Protein AF-A0A7S1KH31-F1 (afdb_monomer)

Nearest PDB structures (foldseek):
  9fcg-assembly1_A  TM=9.411E-01  e=4.024E-18  Medicago truncatula
  9fcf-assembly1_A  TM=9.403E-01  e=9.985E-18  Medicago truncatula
  1thf-assembly1_D-2  TM=8.383E-01  e=6.673E-09  Thermotoga maritima
  5d2w-assembly1_A  TM=8.347E-01  e=8.108E-09  synthetic construct
  3zr4-assembly3_E  TM=8.394E-01  e=1.506E-07  Thermotoga maritima

Mean predicted aligned error: 4.42 Å

Structure (mmCIF, N/CA/C/O backbone):
data_AF-A0A7S1KH31-F1
#
_entry.id   AF-A0A7S1KH31-F1
#
loop_
_atom_site.group_PDB
_atom_site.id
_atom_site.type_symbol
_atom_site.label_atom_id
_atom_site.label_alt_id
_atom_site.label_comp_id
_atom_site.label_asym_id
_atom_site.label_entity_id
_atom_site.label_seq_id
_atom_site.pdbx_PDB_ins_code
_atom_site.Cartn_x
_atom_site.Cartn_y
_atom_site.Cartn_z
_atom_site.occupancy
_atom_site.B_iso_or_equiv
_atom_site.auth_seq_id
_atom_site.auth_comp_id
_atom_site.auth_asym_id
_atom_site.auth_atom_id
_atom_site.pdbx_PDB_model_num
ATOM 1 N N . LYS A 1 1 ? -11.860 -8.722 -5.443 1.00 93.69 1 LYS A N 1
ATOM 2 C CA . LYS A 1 1 ? -12.107 -7.920 -4.221 1.00 93.69 1 LYS A CA 1
ATOM 3 C C . LYS A 1 1 ? -12.654 -6.551 -4.634 1.00 93.69 1 LYS A C 1
ATOM 5 O O . LYS A 1 1 ? -12.539 -6.217 -5.808 1.00 93.69 1 LYS A O 1
ATOM 10 N N . VAL A 1 2 ? -13.274 -5.799 -3.728 1.00 97.44 2 VAL A N 1
ATOM 11 C CA . VAL A 1 2 ? -13.620 -4.381 -3.903 1.00 97.44 2 VAL A CA 1
ATOM 12 C C . VAL A 1 2 ? -12.501 -3.559 -3.279 1.00 97.44 2 VAL A C 1
ATOM 14 O O . VAL A 1 2 ? -12.121 -3.838 -2.145 1.00 97.44 2 VAL A O 1
ATOM 17 N N . ILE A 1 3 ? -11.988 -2.573 -4.011 1.00 98.19 3 ILE A N 1
ATOM 18 C CA . ILE A 1 3 ? -10.985 -1.628 -3.515 1.00 98.19 3 ILE A CA 1
ATOM 19 C C . ILE A 1 3 ? -11.709 -0.329 -3.171 1.00 98.19 3 ILE A C 1
ATOM 21 O O . ILE A 1 3 ? -12.343 0.271 -4.042 1.00 98.19 3 ILE A O 1
ATOM 25 N N . VAL A 1 4 ? -11.671 0.075 -1.902 1.00 97.38 4 VAL A N 1
ATOM 26 C CA . VAL A 1 4 ? -12.309 1.310 -1.431 1.00 97.38 4 VAL A CA 1
ATOM 27 C C . VAL A 1 4 ? -11.260 2.385 -1.166 1.00 97.38 4 VAL A C 1
ATOM 29 O O . VAL A 1 4 ? -10.237 2.114 -0.549 1.00 97.38 4 VAL A O 1
ATOM 32 N N . THR A 1 5 ? -11.537 3.604 -1.629 1.00 94.69 5 THR A N 1
ATOM 33 C CA . THR A 1 5 ? -10.621 4.754 -1.583 1.00 94.69 5 THR A CA 1
ATOM 34 C C . THR A 1 5 ? -11.250 5.914 -0.788 1.00 94.69 5 THR A C 1
ATOM 36 O O . THR A 1 5 ? -11.635 5.761 0.373 1.00 94.69 5 THR A O 1
ATOM 39 N N . SER A 1 6 ? -11.447 7.078 -1.418 1.00 91.19 6 SER A N 1
ATOM 40 C CA . SER A 1 6 ? -11.895 8.336 -0.806 1.00 91.19 6 SER A CA 1
ATOM 41 C C . SER A 1 6 ? -13.283 8.280 -0.167 1.00 91.19 6 SER A C 1
ATOM 43 O O . SER A 1 6 ? -13.601 9.117 0.674 1.00 91.19 6 SER A O 1
ATOM 45 N N . TRP A 1 7 ? -14.112 7.283 -0.498 1.00 95.25 7 TRP A N 1
ATOM 46 C CA . TRP A 1 7 ? -15.404 7.095 0.164 1.00 95.25 7 TRP A CA 1
ATOM 47 C C . TRP A 1 7 ? -15.257 6.856 1.675 1.00 95.25 7 TRP A C 1
ATOM 49 O O . TRP A 1 7 ? -16.163 7.211 2.427 1.00 95.25 7 TRP A O 1
ATOM 59 N N . LEU A 1 8 ? -14.121 6.331 2.145 1.00 95.81 8 LEU A N 1
ATOM 60 C CA . LEU A 1 8 ? -13.847 6.186 3.577 1.00 95.81 8 LEU A CA 1
ATOM 61 C C . LEU A 1 8 ? -13.507 7.502 4.288 1.00 95.81 8 LEU A C 1
ATOM 63 O O . LEU A 1 8 ? -13.518 7.513 5.514 1.00 95.81 8 LEU A O 1
ATOM 67 N N . PHE A 1 9 ? -13.258 8.592 3.558 1.00 94.56 9 PHE A N 1
ATOM 68 C CA . PHE A 1 9 ? -12.749 9.850 4.108 1.00 94.56 9 PHE A CA 1
ATOM 69 C C . PHE A 1 9 ? -13.707 11.035 3.881 1.00 94.56 9 PHE A C 1
ATOM 71 O O . PHE A 1 9 ? -13.345 11.988 3.185 1.00 94.56 9 PHE A O 1
ATOM 78 N N . PRO A 1 10 ? -14.953 11.011 4.405 1.00 93.88 10 PRO A N 1
ATOM 79 C CA . PRO A 1 10 ? -15.792 12.207 4.383 1.00 93.88 10 PRO A CA 1
ATOM 80 C C . PRO A 1 10 ? -15.081 13.357 5.104 1.00 93.88 10 PRO A C 1
ATOM 82 O O . PRO A 1 10 ? -14.539 13.170 6.191 1.00 93.88 10 PRO A O 1
ATOM 85 N N . ASP A 1 11 ? -15.057 14.530 4.472 1.00 90.44 11 ASP A N 1
ATOM 86 C CA . ASP A 1 11 ? -14.440 15.748 5.013 1.00 90.44 11 ASP A CA 1
ATOM 87 C C . ASP A 1 11 ? -12.971 15.575 5.449 1.00 90.44 11 ASP A C 1
ATOM 89 O O . ASP A 1 11 ? -12.489 16.268 6.343 1.00 90.44 11 ASP A O 1
ATOM 93 N N . GLY A 1 12 ? -12.248 14.638 4.821 1.00 89.31 12 GLY A N 1
ATOM 94 C CA . GLY A 1 12 ? -10.842 14.374 5.129 1.00 89.31 12 GLY A CA 1
ATOM 95 C C . GLY A 1 12 ? -10.605 13.600 6.422 1.00 89.31 12 GLY A C 1
ATOM 96 O O . GLY A 1 12 ? -9.490 13.646 6.932 1.00 89.31 12 GLY A O 1
ATOM 97 N N . LYS A 1 13 ? -11.617 12.893 6.940 1.00 92.31 13 LYS A N 1
ATOM 98 C CA . LYS A 1 13 ? -11.509 12.085 8.162 1.00 92.31 13 LYS A CA 1
ATOM 99 C C . LYS A 1 13 ? -11.919 10.649 7.928 1.00 92.31 13 LYS A C 1
ATOM 101 O O . LYS A 1 13 ? -12.958 10.407 7.317 1.00 92.31 13 LYS A O 1
ATOM 106 N N . LEU A 1 14 ? -11.158 9.692 8.457 1.00 94.19 14 LEU A N 1
ATOM 107 C CA . LEU A 1 14 ? -11.535 8.284 8.342 1.00 94.19 14 LEU A CA 1
ATOM 108 C C . LEU A 1 14 ? -12.878 8.020 9.047 1.00 94.19 14 LEU A C 1
ATOM 110 O O . LEU A 1 14 ? -13.028 8.214 10.252 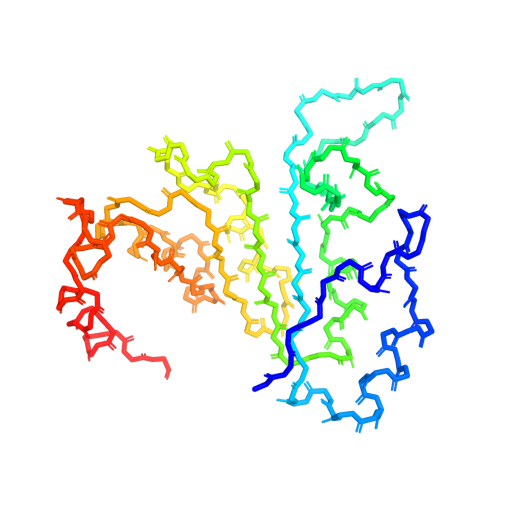1.00 94.19 14 LEU A O 1
ATOM 114 N N . SER A 1 15 ? -13.849 7.498 8.301 1.00 97.19 15 SER A N 1
ATOM 115 C CA . SER A 1 15 ? -15.137 7.057 8.828 1.00 97.19 15 SER A CA 1
ATOM 116 C C . SER A 1 15 ? -15.127 5.552 9.092 1.00 97.19 15 SER A C 1
ATOM 118 O O . SER A 1 15 ? -15.379 4.739 8.197 1.00 97.19 15 SER A O 1
ATOM 120 N N . PHE A 1 16 ? -14.903 5.174 10.353 1.00 96.44 16 PHE A N 1
ATOM 121 C CA . PHE A 1 16 ? -15.034 3.780 10.793 1.00 96.44 16 PHE A CA 1
ATOM 122 C C . PHE A 1 16 ? -16.436 3.221 10.550 1.00 96.44 16 PHE A C 1
ATOM 124 O O . PHE A 1 16 ? -16.573 2.062 10.177 1.00 96.44 16 PHE A O 1
ATOM 131 N N . GLU A 1 17 ? -17.479 4.042 10.679 1.00 98.00 17 GLU A N 1
ATOM 132 C CA . GLU A 1 17 ? -18.849 3.629 10.366 1.00 98.00 17 GLU A CA 1
ATOM 133 C C . GLU A 1 17 ? -18.973 3.149 8.910 1.00 98.00 17 GLU A C 1
ATOM 135 O O . GLU A 1 17 ? -19.511 2.069 8.651 1.00 98.00 17 GLU A O 1
ATOM 140 N N . ARG A 1 18 ? -18.426 3.915 7.953 1.00 98.12 18 ARG A N 1
ATOM 141 C CA . ARG A 1 18 ? -18.404 3.537 6.533 1.00 98.12 18 ARG A CA 1
ATOM 142 C C . ARG A 1 18 ? -17.599 2.263 6.304 1.00 98.12 18 ARG A C 1
ATOM 144 O O . ARG A 1 18 ? -18.087 1.372 5.606 1.00 98.12 18 ARG A O 1
ATOM 151 N N . LEU A 1 19 ? -16.420 2.152 6.918 1.00 98.06 19 LEU A N 1
ATOM 152 C CA . LEU A 1 19 ? -15.567 0.965 6.829 1.00 98.06 19 LEU A CA 1
ATOM 153 C C . LEU A 1 19 ? -16.288 -0.288 7.345 1.00 98.06 19 LEU A C 1
ATOM 155 O O . LEU A 1 19 ? -16.401 -1.273 6.619 1.00 98.06 19 LEU A O 1
ATOM 159 N N . MET A 1 20 ? -16.842 -0.232 8.557 1.00 98.19 20 MET A N 1
ATOM 160 C CA . MET A 1 20 ? -17.575 -1.336 9.181 1.00 98.19 20 MET A CA 1
ATOM 161 C C . MET A 1 20 ? -18.803 -1.733 8.365 1.00 98.19 20 MET A C 1
ATOM 163 O O . MET A 1 20 ? -19.058 -2.918 8.151 1.00 98.19 20 MET A O 1
ATOM 167 N N . ARG A 1 21 ? -19.567 -0.746 7.880 1.00 98.25 21 ARG A N 1
ATOM 168 C CA . ARG A 1 21 ? -20.747 -0.986 7.046 1.00 98.25 21 ARG A CA 1
ATOM 169 C C . ARG A 1 21 ? -20.375 -1.689 5.746 1.00 98.25 21 ARG A C 1
ATOM 171 O O . ARG A 1 21 ? -21.045 -2.651 5.374 1.00 98.25 21 ARG A O 1
ATOM 178 N N . LEU A 1 22 ? -19.336 -1.215 5.059 1.00 98.25 22 LEU A N 1
ATOM 179 C CA . LEU A 1 22 ? -18.885 -1.809 3.804 1.00 98.25 22 LEU A CA 1
ATOM 180 C C . LEU A 1 22 ? -18.322 -3.210 4.034 1.00 98.25 22 LEU A C 1
ATOM 182 O O . LEU A 1 22 ? -18.737 -4.141 3.352 1.00 98.25 22 LEU A O 1
ATOM 186 N N . SER A 1 23 ? -17.461 -3.369 5.038 1.00 98.25 23 SER A N 1
ATOM 187 C CA . SER A 1 23 ? -16.894 -4.654 5.449 1.00 98.25 23 SER A CA 1
ATOM 188 C C . SER A 1 23 ? -17.983 -5.685 5.753 1.00 98.25 23 SER A C 1
ATOM 190 O O . SER A 1 23 ? -17.959 -6.788 5.213 1.00 98.25 23 SER A O 1
ATOM 192 N N . LYS A 1 24 ? -19.025 -5.306 6.506 1.00 98.19 24 LYS A N 1
ATOM 193 C CA . LYS A 1 24 ? -20.184 -6.171 6.773 1.00 98.19 24 LYS A CA 1
ATOM 194 C C . LYS A 1 24 ? -20.970 -6.524 5.506 1.00 98.19 24 LYS A C 1
ATOM 196 O O . LYS A 1 24 ? -21.495 -7.628 5.408 1.00 98.19 24 LYS A O 1
ATOM 201 N N . LEU A 1 25 ? -21.085 -5.590 4.562 1.00 98.06 25 LEU A N 1
ATOM 202 C CA . LEU A 1 25 ? -21.840 -5.791 3.326 1.00 98.06 25 LEU A CA 1
ATOM 203 C C . LEU A 1 25 ? -21.127 -6.738 2.351 1.00 98.06 25 LEU A C 1
ATOM 205 O O . LEU A 1 25 ? -21.792 -7.549 1.711 1.00 98.06 25 LEU A O 1
ATOM 209 N N . VAL A 1 26 ? -19.800 -6.626 2.216 1.00 97.38 26 VAL A N 1
ATOM 210 C CA . VAL A 1 26 ? -19.030 -7.373 1.201 1.00 97.38 26 VAL A CA 1
ATOM 211 C C . VAL A 1 26 ? -18.185 -8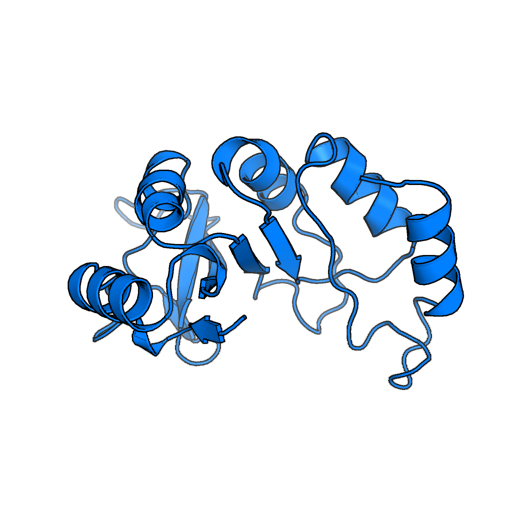.518 1.764 1.00 97.38 26 VAL A C 1
ATOM 213 O O . VAL A 1 26 ? -17.705 -9.329 0.976 1.00 97.38 26 VAL A O 1
ATOM 216 N N . SER A 1 27 ? -18.072 -8.631 3.091 1.00 97.12 27 SER A N 1
ATOM 217 C CA . SER A 1 27 ? -17.086 -9.424 3.845 1.00 97.12 27 SER A CA 1
ATOM 218 C C . SER A 1 27 ? -15.665 -8.821 3.836 1.00 97.12 27 SER A C 1
ATOM 220 O O . SER A 1 27 ? -15.192 -8.419 2.766 1.00 97.12 27 SER A O 1
ATOM 222 N N . PRO A 1 28 ? -14.937 -8.817 4.978 1.00 95.94 28 PRO A N 1
ATOM 223 C CA . PRO A 1 28 ? -13.524 -8.422 5.044 1.00 95.94 28 PRO A CA 1
ATOM 224 C C . PRO A 1 28 ? -12.637 -9.114 3.994 1.00 95.94 28 PRO A C 1
ATOM 226 O O . PRO A 1 28 ? -11.812 -8.462 3.354 1.00 95.94 28 PRO A O 1
ATOM 229 N N . ASP A 1 29 ? -12.873 -10.404 3.726 1.00 97.38 29 ASP A N 1
ATOM 230 C CA . ASP A 1 29 ? -12.116 -11.221 2.754 1.00 97.38 29 ASP A CA 1
ATOM 231 C C . ASP A 1 29 ? -12.195 -10.699 1.315 1.00 97.38 29 ASP A C 1
ATOM 233 O O . ASP A 1 29 ? -11.379 -11.031 0.450 1.00 97.38 29 ASP A O 1
ATOM 237 N N . ARG A 1 30 ? -13.210 -9.880 1.032 1.00 97.88 30 ARG A N 1
ATOM 238 C CA . ARG A 1 30 ? -13.427 -9.276 -0.280 1.00 97.88 30 ARG A CA 1
ATOM 239 C C . ARG A 1 30 ? -13.148 -7.783 -0.296 1.00 97.88 30 ARG A C 1
ATOM 241 O O . ARG A 1 30 ? -13.319 -7.197 -1.364 1.00 97.88 30 ARG A O 1
ATOM 248 N N . LEU A 1 31 ? -12.720 -7.185 0.813 1.00 98.56 31 LEU A N 1
ATOM 249 C CA . LEU A 1 31 ? -12.428 -5.760 0.916 1.00 98.56 31 LEU A CA 1
ATOM 250 C C . LEU A 1 31 ? -10.9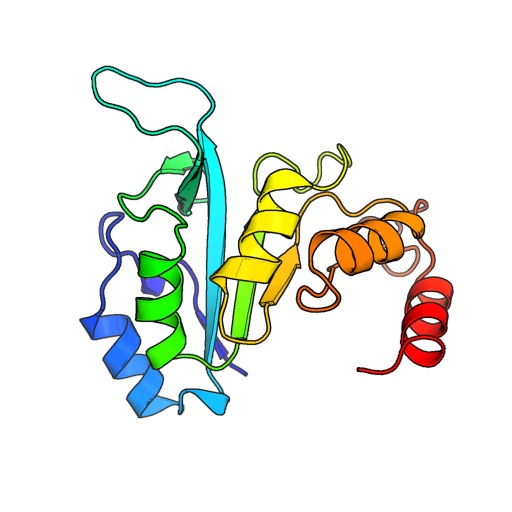16 -5.506 0.932 1.00 98.56 31 LEU A C 1
ATOM 252 O O . LEU A 1 31 ? -10.196 -6.093 1.740 1.00 98.56 31 LEU A O 1
ATOM 256 N N . VAL A 1 32 ? -10.475 -4.604 0.055 1.00 98.69 32 VAL A N 1
ATOM 257 C CA . VAL A 1 32 ? -9.153 -3.966 0.071 1.00 98.69 32 VAL A CA 1
ATOM 258 C C . VAL A 1 32 ? -9.354 -2.500 0.425 1.00 98.69 32 VAL A C 1
ATOM 260 O O . VAL A 1 32 ? -10.224 -1.846 -0.159 1.00 98.69 32 VAL A O 1
ATOM 263 N N . VAL A 1 33 ? -8.562 -1.984 1.358 1.00 98.44 33 VAL A N 1
ATOM 264 C CA . VAL A 1 33 ? -8.543 -0.549 1.661 1.00 98.44 33 VAL A CA 1
ATOM 265 C C . VAL A 1 33 ? -7.339 0.081 0.976 1.00 98.44 33 VAL A C 1
ATOM 267 O O . VAL A 1 33 ? -6.203 -0.319 1.226 1.00 98.44 33 VAL A O 1
ATOM 270 N N . ASP A 1 34 ? -7.608 1.046 0.100 1.00 97.38 34 ASP A N 1
ATOM 271 C CA . ASP A 1 34 ? -6.586 1.827 -0.589 1.00 97.38 34 ASP A CA 1
ATOM 272 C C . ASP A 1 34 ? -6.271 3.094 0.214 1.00 97.38 34 ASP A C 1
ATOM 274 O O . ASP A 1 34 ? -7.135 3.949 0.443 1.00 97.38 34 ASP A O 1
ATOM 278 N N . LEU A 1 35 ? -5.024 3.166 0.676 1.00 96.38 35 LEU A N 1
ATOM 279 C CA . LEU A 1 35 ? -4.464 4.248 1.467 1.00 96.38 35 LEU A CA 1
ATOM 280 C C . LEU A 1 35 ? -3.400 4.970 0.648 1.00 96.38 35 LEU A C 1
ATOM 282 O O . LEU A 1 35 ? -2.197 4.740 0.741 1.00 96.38 35 LEU A O 1
ATOM 286 N N . SER A 1 36 ? -3.896 5.909 -0.131 1.00 93.75 36 SER A N 1
ATOM 287 C CA . SER A 1 36 ? -3.157 7.004 -0.722 1.00 93.75 36 SER A CA 1
ATOM 288 C C . SER A 1 36 ? -2.444 7.844 0.348 1.00 93.75 36 SER A C 1
ATOM 290 O O . SER A 1 36 ? -3.110 8.594 1.046 1.00 93.75 36 SER A O 1
ATOM 292 N N . CYS A 1 37 ? -1.108 7.814 0.447 1.00 93.12 37 CYS A N 1
ATOM 293 C CA . CYS A 1 37 ? -0.334 8.610 1.410 1.00 93.12 37 CYS A CA 1
ATOM 294 C C . CYS A 1 37 ? 0.747 9.521 0.804 1.00 93.12 37 CYS A C 1
ATOM 296 O O . CYS A 1 37 ? 1.237 9.311 -0.308 1.00 93.12 37 CYS A O 1
ATOM 298 N N . ARG A 1 38 ? 1.143 10.529 1.590 1.00 90.75 38 ARG A N 1
ATOM 299 C CA . ARG A 1 38 ? 2.264 11.441 1.330 1.00 90.75 38 ARG A CA 1
ATOM 300 C C . ARG A 1 38 ? 3.208 11.508 2.512 1.00 90.75 38 ARG A C 1
ATOM 302 O O . ARG A 1 38 ? 2.758 11.434 3.656 1.00 90.75 38 ARG A O 1
ATOM 309 N N . ARG A 1 39 ? 4.491 11.708 2.227 1.00 89.25 39 ARG A N 1
ATOM 310 C CA . ARG A 1 39 ? 5.510 11.897 3.254 1.00 89.25 39 ARG A CA 1
ATOM 311 C C . ARG A 1 39 ? 5.475 13.336 3.773 1.00 89.25 39 ARG A C 1
ATOM 313 O O . ARG A 1 39 ? 5.403 14.299 3.010 1.00 89.25 39 ARG A O 1
ATOM 320 N N . VAL A 1 40 ? 5.511 13.484 5.091 1.00 88.31 40 VAL A N 1
ATOM 321 C CA . VAL A 1 40 ? 5.561 14.761 5.803 1.00 88.31 40 VAL A CA 1
ATOM 322 C C . VAL A 1 40 ? 6.929 14.869 6.469 1.00 88.31 40 VAL A C 1
ATOM 324 O O . VAL A 1 40 ? 7.159 14.331 7.548 1.00 88.31 40 VAL A O 1
ATOM 327 N N . ASP A 1 41 ? 7.843 15.576 5.801 1.00 77.69 41 ASP A N 1
ATOM 328 C CA . ASP A 1 41 ? 9.251 15.716 6.217 1.00 77.69 41 ASP A CA 1
ATOM 329 C C . ASP A 1 41 ? 9.530 16.960 7.071 1.00 77.69 41 ASP A C 1
ATOM 331 O O . ASP A 1 41 ? 10.650 17.178 7.538 1.00 77.69 41 ASP A O 1
ATOM 335 N N . LYS A 1 42 ? 8.525 17.816 7.273 1.00 71.06 42 LYS A N 1
ATOM 336 C CA . LYS A 1 42 ? 8.642 19.010 8.111 1.00 71.06 42 LYS A CA 1
ATOM 337 C C . LYS A 1 42 ? 7.549 19.002 9.158 1.00 71.06 42 LYS A C 1
ATOM 339 O O . LYS A 1 42 ? 6.367 19.017 8.825 1.00 71.06 42 LYS A O 1
ATOM 344 N N . ARG A 1 43 ? 7.958 19.068 10.424 1.00 58.38 43 ARG A N 1
ATOM 345 C CA . ARG A 1 43 ? 7.041 19.408 11.508 1.00 58.38 43 ARG A CA 1
ATOM 346 C C . ARG A 1 43 ? 6.573 20.847 11.281 1.00 58.38 43 ARG A C 1
ATOM 348 O O . ARG A 1 43 ? 7.375 21.773 11.379 1.00 58.38 43 ARG A O 1
ATOM 355 N N . GLY A 1 44 ? 5.295 21.040 10.958 1.00 58.41 44 GLY A N 1
ATOM 356 C CA . GLY A 1 44 ? 4.636 22.318 11.241 1.00 58.41 44 GLY A CA 1
ATOM 357 C C . GLY A 1 44 ? 4.615 22.573 12.754 1.00 58.41 44 GLY A C 1
ATOM 358 O O . GLY A 1 44 ? 5.122 21.756 13.528 1.00 58.41 44 GLY A O 1
ATOM 359 N N . GLU A 1 45 ? 4.009 23.668 13.209 1.00 41.50 45 GLU A N 1
ATOM 360 C CA . GLU A 1 45 ? 3.774 23.859 14.647 1.00 41.50 45 GLU A CA 1
ATOM 361 C C . GLU A 1 45 ? 2.922 22.691 15.185 1.00 41.50 45 GLU A C 1
ATOM 363 O O . GLU A 1 45 ? 1.738 22.579 14.883 1.00 41.50 45 GLU A O 1
ATOM 368 N N . GLY A 1 46 ? 3.562 21.767 15.914 1.00 55.59 46 GLY A N 1
ATOM 369 C CA . GLY A 1 46 ? 2.941 20.546 16.443 1.00 55.59 46 GLY A CA 1
ATOM 370 C C . GLY A 1 46 ? 2.883 19.335 15.497 1.00 55.59 46 GLY A C 1
ATOM 371 O O . GLY A 1 46 ? 2.243 18.350 15.848 1.00 55.59 46 GLY A O 1
ATOM 372 N N . GLY A 1 47 ? 3.523 19.371 14.321 1.00 57.12 47 GLY A N 1
ATOM 373 C CA . GLY A 1 47 ? 3.439 18.279 13.338 1.00 57.12 47 GLY A CA 1
ATOM 374 C C . GLY A 1 47 ? 4.270 17.037 13.689 1.00 57.12 47 GLY A C 1
ATOM 375 O O . GLY A 1 47 ? 5.363 17.150 14.248 1.00 57.12 47 GLY A O 1
ATOM 376 N N . GLU A 1 48 ? 3.780 15.857 13.307 1.00 65.06 48 GLU A N 1
ATOM 377 C CA . GLU A 1 48 ? 4.540 14.601 13.312 1.00 65.06 48 GLU A CA 1
ATOM 378 C C . GLU A 1 48 ? 5.287 14.416 11.978 1.00 65.06 48 GLU A C 1
ATOM 380 O O . GLU A 1 48 ? 4.898 14.969 10.950 1.00 65.06 48 GLU A O 1
ATOM 385 N N . LEU A 1 49 ? 6.409 13.692 12.007 1.00 85.75 49 LEU A N 1
ATOM 386 C CA . LEU A 1 49 ? 7.097 13.241 10.792 1.00 85.75 49 LEU A CA 1
ATOM 387 C C . LEU A 1 49 ? 6.557 11.856 10.442 1.00 85.75 49 LEU A C 1
ATOM 389 O O . LEU A 1 49 ? 6.379 11.042 11.346 1.00 85.75 49 LEU A O 1
ATOM 393 N N . GLY A 1 50 ? 6.338 11.572 9.162 1.00 90.88 50 GLY A N 1
ATOM 394 C CA . GLY A 1 50 ? 5.846 10.261 8.732 1.00 90.88 50 GLY A CA 1
ATOM 395 C C . GLY A 1 50 ? 4.999 10.346 7.476 1.00 90.88 50 GLY A C 1
ATOM 396 O O . GLY A 1 50 ? 5.219 11.218 6.639 1.00 90.88 50 GLY A O 1
ATOM 397 N N . TRP A 1 51 ? 4.017 9.456 7.352 1.00 93.69 51 TRP A N 1
ATOM 398 C CA . TRP A 1 51 ? 3.130 9.400 6.194 1.00 93.69 51 TRP A CA 1
ATOM 399 C C . TRP A 1 51 ? 1.695 9.660 6.611 1.00 93.69 51 TRP A C 1
ATOM 401 O O . TRP A 1 51 ? 1.176 9.022 7.525 1.00 93.69 51 TRP A O 1
ATOM 411 N N . VAL A 1 52 ? 1.040 10.579 5.914 1.00 93.62 52 VAL A N 1
ATOM 412 C CA . VAL A 1 52 ? -0.365 10.912 6.144 1.00 93.62 52 VAL A CA 1
ATOM 413 C C . VAL A 1 52 ? -1.170 10.582 4.901 1.00 93.62 52 VAL A C 1
ATOM 415 O O . VAL A 1 52 ? -0.709 10.799 3.775 1.00 93.62 52 VAL A O 1
ATOM 418 N N . VAL A 1 53 ? -2.373 10.043 5.089 1.00 93.81 53 VAL A N 1
ATOM 419 C CA . VAL A 1 53 ? -3.278 9.781 3.974 1.00 93.81 53 VAL A CA 1
ATOM 420 C C . VAL A 1 53 ? -3.670 11.102 3.330 1.00 93.81 53 VAL A C 1
ATOM 422 O O . VAL A 1 53 ? -3.979 12.086 4.005 1.00 93.81 53 VAL A O 1
ATOM 425 N N . ALA A 1 54 ? -3.653 11.124 2.008 1.00 91.38 54 ALA A N 1
ATOM 426 C CA . ALA A 1 54 ? -4.008 12.259 1.190 1.00 91.38 54 ALA A CA 1
ATOM 427 C C . ALA A 1 54 ? -5.115 11.863 0.210 1.00 91.38 54 ALA A C 1
ATOM 429 O O . ALA A 1 54 ? -5.160 10.754 -0.315 1.00 91.38 54 ALA A O 1
ATOM 430 N N . MET A 1 55 ? -6.021 1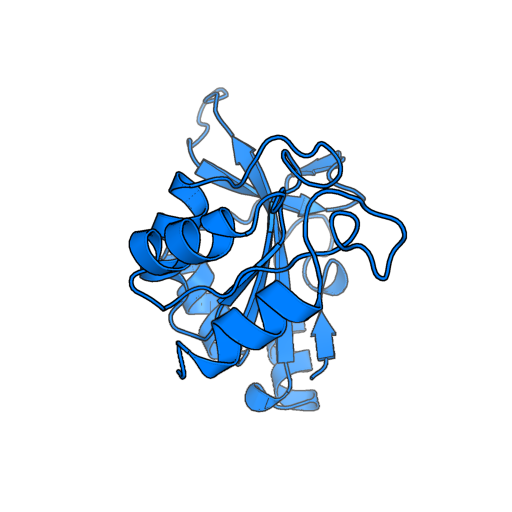2.794 -0.049 1.00 87.19 55 MET A N 1
ATOM 431 C CA . MET A 1 55 ? -7.166 12.609 -0.935 1.00 87.19 55 MET A CA 1
ATOM 432 C C . MET A 1 55 ? -7.251 13.746 -1.957 1.00 87.19 55 MET A C 1
ATOM 434 O O . MET A 1 55 ? -6.392 14.630 -1.998 1.00 87.19 55 MET A O 1
ATOM 438 N N . ASN A 1 56 ? -8.280 13.711 -2.812 1.00 82.75 56 ASN A N 1
ATOM 439 C CA . ASN A 1 56 ? -8.501 14.699 -3.874 1.00 82.75 56 ASN A CA 1
ATOM 440 C C . ASN A 1 56 ? -7.279 14.856 -4.790 1.00 82.75 56 ASN A C 1
ATOM 442 O O . ASN A 1 56 ? -6.741 15.949 -4.939 1.00 82.75 56 ASN A O 1
ATOM 446 N N . ARG A 1 57 ? -6.810 13.747 -5.382 1.00 82.88 57 ARG A N 1
ATOM 447 C CA . ARG A 1 57 ? -5.583 13.722 -6.203 1.00 82.88 57 ARG A CA 1
ATOM 448 C C . ARG A 1 57 ? -4.383 14.320 -5.459 1.00 82.88 57 ARG A C 1
ATOM 450 O O . ARG A 1 57 ? -3.657 15.142 -6.012 1.00 82.88 57 ARG A O 1
ATOM 457 N N . TRP A 1 58 ? -4.205 13.919 -4.198 1.00 85.06 58 TRP A N 1
ATOM 458 C CA . TRP A 1 58 ? -3.032 14.261 -3.380 1.00 85.06 58 TRP A CA 1
ATOM 459 C C . TRP A 1 58 ? -2.955 15.721 -2.906 1.00 85.06 58 TRP A C 1
ATOM 461 O O . TRP A 1 58 ? -1.957 16.130 -2.307 1.00 85.06 58 TRP A O 1
ATOM 471 N N . GLN A 1 59 ? -4.010 16.505 -3.150 1.00 82.56 59 GLN A N 1
ATOM 472 C CA . GLN A 1 59 ? -4.075 17.932 -2.828 1.00 82.56 59 GLN A CA 1
ATOM 473 C C . GLN A 1 59 ? -4.489 18.209 -1.379 1.00 82.56 59 GLN A C 1
ATOM 475 O O . GLN A 1 59 ? -4.196 19.283 -0.858 1.00 82.56 59 GLN A O 1
ATOM 480 N N . THR A 1 60 ? -5.167 17.266 -0.721 1.00 85.50 60 THR A N 1
ATOM 481 C CA . THR A 1 60 ? -5.682 17.438 0.644 1.00 85.50 60 THR A CA 1
ATOM 482 C C . THR A 1 60 ? -5.111 16.356 1.551 1.00 85.50 60 THR A C 1
ATOM 484 O O . THR A 1 60 ? -5.388 15.180 1.327 1.00 85.50 60 THR A O 1
ATOM 487 N N . LEU A 1 61 ? -4.335 16.737 2.570 1.00 90.06 61 LEU A N 1
ATOM 488 C CA . LEU A 1 61 ? -3.936 15.815 3.639 1.00 90.06 61 LEU A CA 1
ATOM 489 C C . LEU A 1 61 ? -5.128 15.598 4.581 1.00 90.06 61 LEU A C 1
ATOM 491 O O . LEU A 1 61 ? -5.849 16.544 4.897 1.00 90.06 61 LEU A O 1
ATOM 495 N N . THR A 1 62 ? -5.340 14.354 4.988 1.00 91.00 62 THR A N 1
ATOM 496 C CA . THR A 1 62 ? -6.354 13.956 5.975 1.00 91.00 62 THR A CA 1
ATOM 497 C C . THR A 1 62 ? -5.782 14.035 7.393 1.00 91.00 62 THR A C 1
ATOM 499 O O . THR A 1 62 ? -4.613 14.370 7.578 1.00 91.00 62 THR A O 1
ATOM 502 N N . ASP A 1 63 ? -6.586 13.705 8.404 1.00 88.56 63 ASP A N 1
ATOM 503 C CA . ASP A 1 63 ? -6.105 13.501 9.778 1.00 88.56 63 ASP A CA 1
ATOM 504 C C . ASP A 1 63 ? -5.611 12.066 10.054 1.00 88.56 63 ASP A C 1
ATOM 506 O O . ASP A 1 63 ? -5.199 11.754 11.173 1.00 88.56 63 ASP A O 1
ATOM 510 N N . PHE A 1 64 ? -5.619 11.192 9.042 1.00 93.00 64 PHE A N 1
ATOM 511 C CA . PHE A 1 64 ? -5.269 9.786 9.194 1.00 93.00 64 PHE A CA 1
ATOM 512 C C . PHE A 1 64 ? -3.796 9.531 8.860 1.00 93.00 64 PHE A C 1
ATOM 514 O O . PHE A 1 64 ? -3.393 9.462 7.696 1.00 93.00 64 PHE A O 1
ATOM 521 N N . TRP A 1 65 ? -2.991 9.366 9.904 1.00 94.50 65 TRP A N 1
ATOM 522 C CA . TRP A 1 65 ? -1.582 8.998 9.801 1.00 94.50 65 TRP A CA 1
ATOM 523 C C . TRP A 1 65 ? -1.418 7.495 9.625 1.00 94.50 65 TRP A C 1
ATOM 525 O O . TRP A 1 65 ? -2.121 6.709 10.263 1.00 94.50 65 TRP A O 1
ATOM 535 N N . LEU A 1 66 ? -0.469 7.086 8.788 1.00 95.75 66 LEU A N 1
ATOM 536 C CA . LEU A 1 66 ? -0.055 5.692 8.705 1.00 95.75 66 LEU A CA 1
ATOM 537 C C . LEU A 1 66 ? 0.873 5.387 9.878 1.00 95.75 66 LEU A C 1
ATOM 539 O O . LEU A 1 66 ? 2.015 5.841 9.919 1.00 95.75 66 LEU A O 1
ATOM 543 N N . THR A 1 67 ? 0.367 4.605 10.824 1.00 96.31 67 THR A N 1
ATOM 544 C CA . THR A 1 67 ? 1.122 4.049 11.945 1.00 96.31 67 THR A CA 1
ATOM 545 C C . THR A 1 67 ? 0.751 2.580 12.102 1.00 96.31 67 THR A C 1
ATOM 547 O O . THR A 1 67 ? -0.210 2.089 11.501 1.00 96.31 67 THR A O 1
ATOM 550 N N . LYS A 1 68 ? 1.492 1.858 12.942 1.00 97.00 68 LYS A N 1
ATOM 551 C CA . LYS A 1 68 ? 1.153 0.477 13.290 1.00 97.00 68 LYS A CA 1
ATOM 552 C C . LYS A 1 68 ? -0.257 0.360 13.870 1.00 97.00 68 LYS A C 1
ATOM 554 O O . LYS A 1 68 ? -1.000 -0.555 13.528 1.00 97.00 68 LYS A O 1
ATOM 559 N N . GLU A 1 69 ? -0.625 1.287 14.743 1.00 96.81 69 GLU A N 1
ATOM 560 C CA . GLU A 1 69 ? -1.904 1.305 15.445 1.00 96.81 69 GLU A CA 1
ATOM 561 C C . GLU A 1 69 ? -3.054 1.617 14.488 1.00 96.81 69 GLU A C 1
ATOM 563 O O . GLU A 1 69 ? -4.071 0.922 14.512 1.00 96.81 69 GLU A O 1
ATOM 568 N N . SER A 1 70 ? -2.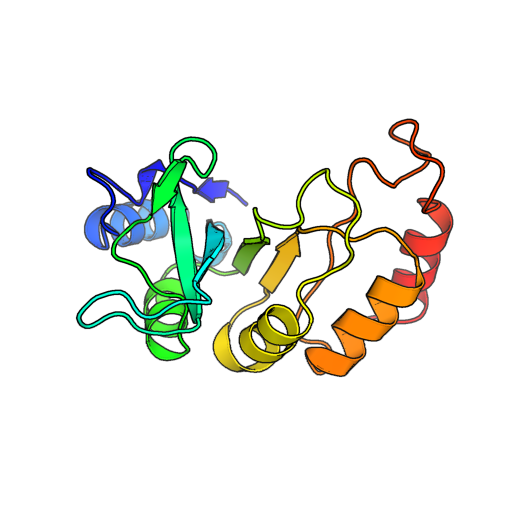891 2.623 13.623 1.00 96.19 70 SER A N 1
ATOM 569 C CA . SER A 1 70 ? -3.943 3.019 12.685 1.00 96.19 70 SER A CA 1
ATOM 570 C C . SER A 1 70 ? -4.191 1.944 11.624 1.00 96.19 70 SER A C 1
ATOM 572 O O . SER A 1 70 ? -5.345 1.613 11.341 1.00 96.19 70 SER A O 1
ATOM 574 N N . LEU A 1 71 ? -3.131 1.312 11.104 1.00 98.12 71 LEU A N 1
ATOM 575 C CA . LEU A 1 71 ? -3.253 0.185 10.179 1.00 98.12 71 LEU A CA 1
ATOM 576 C C . LEU A 1 71 ? -3.899 -1.030 10.849 1.00 98.12 71 LEU A C 1
ATOM 578 O O . LEU A 1 71 ? -4.805 -1.622 10.267 1.00 98.12 71 LEU A O 1
ATOM 582 N N . ALA A 1 72 ? -3.529 -1.362 12.090 1.00 98.06 72 ALA A N 1
ATOM 583 C CA . ALA A 1 72 ? -4.151 -2.467 12.821 1.00 98.06 72 ALA A CA 1
ATOM 584 C C . ALA A 1 72 ? -5.665 -2.264 13.031 1.00 98.06 72 ALA A C 1
ATOM 586 O O . ALA A 1 72 ? -6.440 -3.216 12.918 1.00 98.06 72 ALA A O 1
ATOM 587 N N . GLN A 1 73 ? -6.106 -1.028 13.293 1.00 97.19 73 GLN A N 1
ATOM 588 C CA . GLN A 1 73 ? -7.532 -0.711 13.422 1.00 97.19 73 GLN A CA 1
ATOM 589 C C . GLN A 1 73 ? -8.304 -0.939 12.117 1.00 97.19 73 GLN A C 1
ATOM 591 O O . GLN A 1 73 ? -9.436 -1.420 12.153 1.00 97.19 73 GLN A O 1
ATOM 596 N N . VAL A 1 74 ? -7.711 -0.602 10.969 1.00 98.00 74 VAL A N 1
ATOM 597 C CA . VAL A 1 74 ? -8.347 -0.796 9.657 1.00 98.00 74 VAL A CA 1
ATOM 598 C C . VAL A 1 74 ? -8.289 -2.265 9.223 1.00 98.00 74 VAL A C 1
ATOM 600 O O . VAL A 1 74 ? -9.283 -2.786 8.715 1.00 98.00 74 VAL A O 1
ATOM 603 N N . ALA A 1 75 ? -7.181 -2.957 9.503 1.00 98.00 75 ALA A N 1
ATOM 604 C CA . ALA A 1 75 ? -6.957 -4.366 9.175 1.00 98.00 75 ALA A CA 1
ATOM 605 C C . ALA A 1 75 ? -8.005 -5.304 9.795 1.00 98.00 75 ALA A C 1
ATOM 607 O O . ALA A 1 75 ? -8.292 -6.362 9.247 1.00 98.00 75 ALA A O 1
ATOM 608 N N . ALA A 1 76 ? -8.644 -4.905 10.900 1.00 97.38 76 ALA A N 1
ATOM 609 C CA . ALA A 1 76 ? -9.760 -5.647 11.487 1.00 97.38 76 ALA A CA 1
ATOM 610 C C . ALA A 1 76 ? -10.995 -5.753 10.564 1.00 97.38 76 ALA A C 1
ATOM 612 O O . ALA A 1 76 ? -11.889 -6.560 10.821 1.00 97.38 76 ALA A O 1
ATOM 613 N N . TYR A 1 77 ? -11.066 -4.942 9.502 1.00 98.31 77 TYR A N 1
ATOM 614 C CA . TYR A 1 77 ? -12.232 -4.825 8.625 1.00 98.31 77 TYR A CA 1
ATOM 615 C C . TYR A 1 77 ? -11.940 -5.119 7.150 1.00 98.31 77 TYR A C 1
ATOM 617 O O . TYR A 1 77 ? -12.876 -5.127 6.347 1.00 98.31 77 TYR A O 1
ATOM 625 N N . CYS A 1 78 ? -10.692 -5.387 6.774 1.00 98.38 78 CYS A N 1
ATOM 626 C CA . CYS A 1 78 ? -10.298 -5.721 5.407 1.00 98.38 78 CYS A CA 1
ATOM 627 C C . CYS A 1 78 ? -9.283 -6.863 5.389 1.00 98.38 78 CYS A C 1
ATOM 629 O O . CYS A 1 78 ? -8.642 -7.159 6.389 1.00 98.38 78 CYS A O 1
ATOM 631 N N . SER A 1 79 ? -9.124 -7.501 4.236 1.00 98.06 79 SER A N 1
ATOM 632 C CA . SER A 1 79 ? -8.176 -8.611 4.071 1.00 98.06 79 SER A CA 1
ATOM 633 C C . SER A 1 79 ? -6.864 -8.197 3.427 1.00 98.06 79 SER A C 1
ATOM 635 O O . SER A 1 79 ? -5.971 -9.027 3.299 1.00 98.06 79 SER A O 1
ATOM 637 N N . GLU A 1 80 ? -6.762 -6.957 2.955 1.00 98.44 80 GLU A N 1
ATOM 638 C CA . GLU A 1 80 ? -5.591 -6.474 2.237 1.00 98.44 80 GLU A CA 1
ATOM 639 C C . GLU A 1 80 ? -5.549 -4.947 2.227 1.00 98.44 80 GLU A C 1
ATOM 641 O O . GLU A 1 80 ? -6.592 -4.281 2.187 1.00 98.44 80 GLU A O 1
ATOM 646 N N . PHE A 1 81 ? -4.335 -4.413 2.221 1.00 98.69 81 PHE A N 1
ATOM 647 C CA . PHE A 1 81 ? -4.062 -3.012 1.948 1.00 98.69 81 PHE A CA 1
ATOM 648 C C . PHE A 1 81 ? -3.498 -2.819 0.549 1.00 98.69 81 PHE A C 1
ATOM 650 O O . PHE A 1 81 ? -2.690 -3.614 0.072 1.00 98.69 81 PHE A O 1
ATOM 657 N N . LEU A 1 82 ? -3.878 -1.705 -0.062 1.00 98.25 82 LEU A N 1
ATOM 658 C CA . LEU A 1 82 ? -3.187 -1.131 -1.204 1.00 98.25 82 LEU A CA 1
ATOM 659 C C . LEU A 1 82 ? -2.660 0.237 -0.764 1.00 98.25 82 LEU A C 1
ATOM 661 O O . LEU A 1 82 ? -3.446 1.118 -0.445 1.00 98.25 82 LEU A O 1
ATOM 665 N N . VAL A 1 83 ? -1.346 0.413 -0.662 1.00 97.06 83 VAL A N 1
ATOM 666 C CA . VAL A 1 83 ? -0.753 1.673 -0.191 1.00 97.06 83 VAL A CA 1
ATOM 667 C C . VAL A 1 83 ? -0.101 2.385 -1.358 1.00 97.06 83 VAL A C 1
ATOM 669 O O . VAL A 1 83 ? 0.856 1.886 -1.953 1.00 97.06 83 VAL A O 1
ATOM 672 N N . HIS A 1 84 ? -0.631 3.562 -1.676 1.00 91.44 84 HIS A N 1
ATOM 673 C CA . HIS A 1 84 ? -0.177 4.375 -2.793 1.00 91.44 84 HIS A CA 1
ATOM 674 C C . HIS A 1 84 ? 0.687 5.536 -2.301 1.00 91.44 84 HIS A C 1
ATOM 676 O O . HIS A 1 84 ? 0.197 6.417 -1.595 1.00 91.44 84 HIS A O 1
ATOM 682 N N . ALA A 1 85 ? 1.962 5.572 -2.690 1.00 86.88 85 ALA A N 1
ATOM 683 C CA . ALA A 1 85 ? 2.870 6.660 -2.329 1.00 86.88 85 ALA A CA 1
ATOM 684 C C . ALA A 1 85 ? 2.860 7.758 -3.406 1.00 86.88 85 ALA A C 1
ATOM 686 O O . ALA A 1 85 ? 3.513 7.650 -4.445 1.00 86.88 85 ALA A O 1
ATOM 687 N N . ALA A 1 86 ? 2.124 8.842 -3.150 1.00 72.19 86 ALA A N 1
ATOM 688 C CA . ALA A 1 86 ? 1.869 9.890 -4.142 1.00 72.19 86 ALA A CA 1
ATOM 689 C C . ALA A 1 86 ? 3.111 10.663 -4.584 1.00 72.19 86 ALA A C 1
ATOM 691 O O . ALA A 1 86 ? 3.195 11.109 -5.725 1.00 72.19 86 ALA A O 1
ATOM 692 N N . ASP A 1 87 ? 4.061 10.871 -3.667 1.00 66.12 87 ASP A N 1
ATOM 693 C CA . ASP A 1 87 ? 5.235 11.712 -3.925 1.00 66.12 87 ASP A CA 1
ATOM 694 C C . ASP A 1 87 ? 6.212 11.054 -4.928 1.00 66.12 87 ASP A C 1
ATOM 696 O O . ASP A 1 87 ? 7.126 11.712 -5.432 1.00 66.12 87 ASP A O 1
ATOM 700 N N . VAL A 1 88 ? 5.993 9.774 -5.263 1.00 59.38 88 VAL A N 1
ATOM 701 C CA . VAL A 1 88 ? 6.806 8.985 -6.204 1.00 59.38 88 VAL A CA 1
ATOM 702 C C . VAL A 1 88 ? 6.025 8.464 -7.421 1.00 59.38 88 VAL A C 1
ATOM 704 O O . VAL A 1 88 ? 6.635 8.009 -8.395 1.00 59.38 88 VAL A O 1
ATOM 707 N N . GLU A 1 89 ? 4.692 8.544 -7.416 1.00 51.34 89 GLU A N 1
ATOM 708 C CA . GLU A 1 89 ? 3.837 8.013 -8.482 1.00 51.34 89 GLU A CA 1
ATOM 709 C C . GLU A 1 89 ? 3.994 8.813 -9.790 1.00 51.34 89 GLU A C 1
ATOM 711 O O . GLU A 1 89 ? 3.935 10.041 -9.815 1.00 51.34 89 GLU A O 1
ATOM 716 N N . GLY A 1 90 ? 4.258 8.116 -10.902 1.00 52.44 90 GLY A N 1
ATOM 717 C CA . GLY A 1 90 ? 4.431 8.721 -12.232 1.00 52.44 90 GLY A CA 1
ATOM 718 C C . GLY A 1 90 ? 5.745 9.487 -12.455 1.00 52.44 90 GLY A C 1
ATOM 719 O O . GLY A 1 90 ? 6.073 9.802 -13.596 1.00 52.44 90 GLY A O 1
ATOM 720 N N . LEU A 1 91 ? 6.532 9.740 -11.404 1.00 55.69 91 LEU A N 1
ATOM 721 C CA . LEU A 1 91 ? 7.803 10.472 -11.494 1.00 55.69 91 LEU A CA 1
ATOM 722 C C . LEU A 1 91 ? 9.029 9.568 -11.693 1.00 55.69 91 LEU A C 1
ATOM 724 O O . LEU A 1 91 ? 10.124 10.085 -11.907 1.00 55.69 91 LEU A O 1
ATOM 728 N N . CYS A 1 92 ? 8.864 8.241 -11.609 1.00 54.28 92 CYS A N 1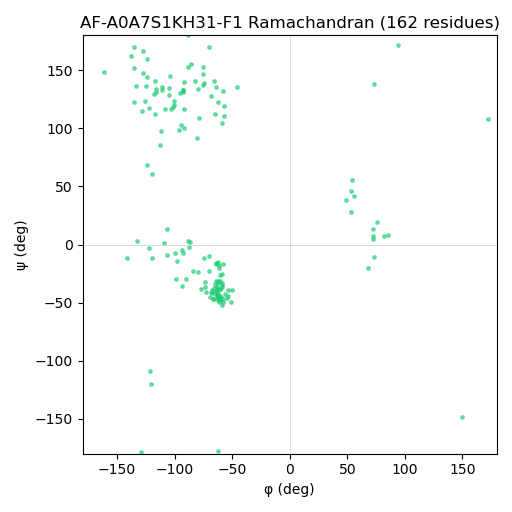
ATOM 729 C CA . CYS A 1 92 ? 9.951 7.255 -11.701 1.00 54.28 92 CYS A CA 1
ATOM 730 C C . CYS A 1 92 ? 11.144 7.602 -10.791 1.00 54.28 92 CYS A C 1
ATOM 732 O O . CYS A 1 92 ? 12.297 7.436 -11.187 1.00 54.28 92 CYS A O 1
ATOM 734 N N . ARG A 1 93 ? 10.889 8.124 -9.582 1.00 66.62 93 ARG A N 1
ATOM 735 C CA . ARG A 1 93 ? 11.937 8.532 -8.626 1.00 66.62 93 ARG A CA 1
ATOM 736 C C . ARG A 1 93 ? 12.408 7.404 -7.701 1.00 66.62 93 ARG A C 1
ATOM 738 O O . ARG A 1 93 ? 13.302 7.641 -6.899 1.00 66.62 93 ARG A O 1
ATOM 745 N N . GLY A 1 94 ? 11.890 6.190 -7.894 1.00 77.06 94 GLY A N 1
ATOM 746 C CA . GLY A 1 94 ? 12.151 5.030 -7.043 1.00 77.06 94 GLY A CA 1
ATOM 747 C C . GLY A 1 94 ? 11.090 4.874 -5.957 1.00 77.06 94 GLY A C 1
ATOM 748 O O . GLY A 1 94 ? 10.220 5.733 -5.802 1.00 77.06 94 GLY A O 1
ATOM 749 N N . ILE A 1 95 ? 11.155 3.753 -5.246 1.00 90.00 95 ILE A N 1
ATOM 750 C CA . ILE A 1 95 ? 10.261 3.424 -4.133 1.00 90.00 95 ILE A CA 1
ATOM 751 C C . ILE A 1 95 ? 10.618 4.230 -2.873 1.00 90.00 95 ILE A C 1
ATOM 753 O O . ILE A 1 95 ? 11.773 4.600 -2.663 1.00 90.00 95 ILE A O 1
ATOM 757 N N . ASP A 1 96 ? 9.637 4.470 -2.004 1.00 93.06 96 ASP A N 1
ATOM 758 C CA . ASP A 1 96 ? 9.886 4.965 -0.643 1.00 93.06 96 ASP A CA 1
ATOM 759 C C . ASP A 1 96 ? 10.290 3.784 0.254 1.00 93.06 96 ASP A C 1
ATOM 761 O O . ASP A 1 96 ? 9.443 3.079 0.806 1.00 93.06 96 ASP A O 1
ATOM 765 N N . GLU A 1 97 ? 11.597 3.528 0.349 1.00 94.06 97 GLU A N 1
ATOM 766 C CA . GLU A 1 97 ? 12.160 2.386 1.082 1.00 94.06 97 GLU A CA 1
ATOM 767 C C . GLU A 1 97 ? 11.782 2.373 2.573 1.00 94.06 97 GLU A C 1
ATOM 769 O O . GLU A 1 97 ? 11.527 1.307 3.140 1.00 94.06 97 GLU A O 1
ATOM 774 N N . GLU A 1 98 ? 11.712 3.545 3.213 1.00 94.31 98 GLU A N 1
ATOM 775 C CA . GLU A 1 98 ? 11.340 3.651 4.627 1.00 94.31 98 GLU A CA 1
ATOM 776 C C . GLU A 1 98 ? 9.872 3.283 4.842 1.00 94.31 98 GLU A C 1
ATOM 778 O O . GLU A 1 98 ? 9.553 2.543 5.776 1.00 94.31 98 GLU A O 1
ATOM 783 N N . LEU A 1 99 ? 8.988 3.733 3.944 1.00 95.50 99 LEU A N 1
ATOM 784 C CA . LEU A 1 99 ? 7.582 3.344 3.979 1.00 95.50 99 LEU A CA 1
ATOM 785 C C . LEU A 1 99 ? 7.424 1.840 3.752 1.00 95.50 99 LEU A C 1
ATOM 787 O O . LEU A 1 99 ? 6.682 1.190 4.479 1.00 95.50 99 LEU A O 1
ATOM 791 N N . VAL A 1 100 ? 8.137 1.263 2.783 1.00 97.12 100 VAL A N 1
ATOM 792 C CA . VAL A 1 100 ? 8.081 -0.183 2.512 1.00 97.12 100 VAL A CA 1
ATOM 793 C C . VAL A 1 100 ? 8.507 -0.999 3.736 1.00 97.12 100 VAL A C 1
ATOM 795 O O . VAL A 1 100 ? 7.825 -1.963 4.098 1.00 97.12 100 VAL A O 1
ATOM 798 N N . ALA A 1 101 ? 9.599 -0.610 4.400 1.00 97.69 101 ALA A N 1
ATOM 799 C CA . ALA A 1 101 ? 10.045 -1.261 5.629 1.00 97.69 101 ALA A CA 1
ATOM 800 C C . ALA A 1 101 ? 8.988 -1.146 6.741 1.00 97.69 101 ALA A C 1
ATOM 802 O O . ALA A 1 101 ? 8.648 -2.145 7.378 1.00 97.69 101 ALA A O 1
ATOM 803 N N . ALA A 1 102 ? 8.413 0.047 6.928 1.00 97.69 102 ALA A N 1
ATOM 804 C CA . ALA A 1 102 ? 7.355 0.286 7.903 1.00 97.69 102 ALA A CA 1
ATOM 805 C C . ALA A 1 102 ? 6.104 -0.567 7.623 1.00 97.69 102 ALA A C 1
ATOM 807 O O . ALA A 1 102 ? 5.611 -1.252 8.517 1.00 97.69 102 ALA A O 1
ATOM 808 N N . LEU A 1 103 ? 5.631 -0.613 6.374 1.00 98.19 103 LEU A N 1
ATOM 809 C CA . LEU A 1 103 ? 4.477 -1.420 5.963 1.00 98.19 103 LEU A CA 1
ATOM 810 C C . LEU A 1 103 ? 4.692 -2.914 6.210 1.00 98.19 103 LEU A C 1
ATOM 812 O O . LEU A 1 103 ? 3.757 -3.591 6.646 1.00 98.19 103 LEU A O 1
ATOM 816 N N . GLY A 1 104 ? 5.909 -3.423 5.995 1.00 97.88 104 GLY A N 1
ATOM 817 C CA . GLY A 1 104 ? 6.255 -4.808 6.316 1.00 97.88 104 GLY A CA 1
ATOM 818 C C . GLY A 1 104 ? 6.046 -5.147 7.795 1.00 97.88 104 GLY A C 1
ATOM 819 O O . GLY A 1 104 ? 5.640 -6.261 8.128 1.00 97.88 104 GLY A O 1
ATOM 820 N N . GLU A 1 105 ? 6.256 -4.184 8.694 1.00 97.94 105 GLU A N 1
ATOM 821 C CA . GLU A 1 105 ? 6.049 -4.375 10.132 1.00 97.94 105 GLU A CA 1
ATOM 822 C C . GLU A 1 105 ? 4.630 -4.029 10.604 1.00 97.94 105 GLU A C 1
ATOM 824 O O . GLU A 1 105 ? 4.154 -4.599 11.590 1.00 97.94 105 GLU A O 1
ATOM 829 N N . TRP A 1 106 ? 3.959 -3.088 9.937 1.00 98.31 106 TRP A N 1
ATOM 830 C CA . TRP A 1 106 ? 2.737 -2.457 10.441 1.00 98.31 106 TRP A CA 1
ATOM 831 C C . TRP A 1 106 ? 1.443 -3.035 9.873 1.00 98.31 106 TRP A C 1
ATOM 833 O O . TRP A 1 106 ? 0.433 -3.021 10.570 1.00 98.31 106 TRP A O 1
ATOM 843 N N . SER A 1 107 ? 1.457 -3.554 8.642 1.00 96.88 107 SER A N 1
ATOM 844 C CA . SER A 1 107 ? 0.218 -3.847 7.903 1.00 96.88 107 SER A CA 1
ATOM 845 C C . SER A 1 107 ? -0.662 -4.913 8.559 1.00 96.88 107 SER A C 1
ATOM 847 O O . SER A 1 107 ? -1.881 -4.811 8.520 1.00 96.88 107 SER A O 1
ATOM 849 N N . GLY A 1 108 ? -0.079 -5.957 9.156 1.00 94.88 108 GLY A N 1
ATOM 850 C CA . GLY A 1 108 ? -0.824 -7.042 9.823 1.00 94.88 108 GLY A CA 1
ATOM 851 C C . GLY A 1 108 ? -1.646 -7.965 8.901 1.00 94.88 108 GLY A C 1
ATOM 852 O O . GLY A 1 108 ? -1.928 -9.097 9.281 1.00 94.88 108 GLY A O 1
ATOM 853 N N . VAL A 1 109 ? -1.967 -7.519 7.687 1.00 97.88 109 VAL A N 1
ATOM 854 C CA . VAL A 1 109 ? -2.597 -8.252 6.576 1.00 97.88 109 VAL A CA 1
ATOM 855 C C . VAL A 1 109 ? -1.747 -8.078 5.306 1.00 97.88 109 VAL A C 1
ATOM 857 O O . VAL A 1 109 ? -0.861 -7.216 5.3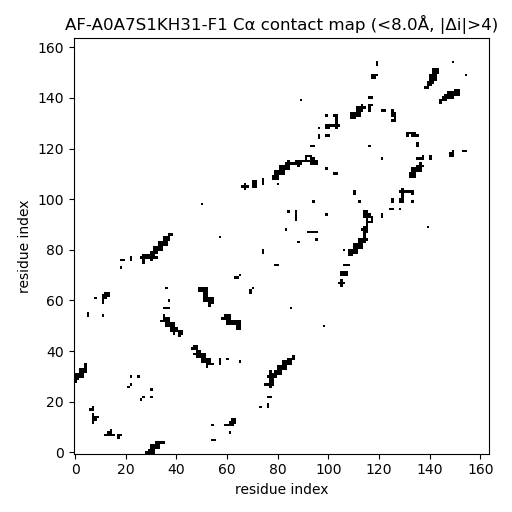07 1.00 97.88 109 VAL A O 1
ATOM 860 N N . PRO A 1 110 ? -1.974 -8.865 4.231 1.00 98.19 110 PRO A N 1
ATOM 861 C CA . PRO A 1 110 ? -1.330 -8.638 2.938 1.00 98.19 110 PRO A CA 1
ATOM 862 C C . PRO A 1 110 ? -1.367 -7.165 2.525 1.00 98.19 110 PRO A C 1
ATOM 864 O O . PRO A 1 110 ? -2.387 -6.492 2.679 1.00 98.19 110 PRO A O 1
ATOM 867 N N . CYS A 1 111 ? -0.244 -6.660 2.028 1.00 98.44 111 CYS A N 1
ATOM 868 C CA . CYS A 1 111 ? -0.100 -5.261 1.661 1.00 98.44 111 CYS A CA 1
ATOM 869 C C . CYS A 1 111 ? 0.587 -5.155 0.309 1.00 98.44 111 CYS A C 1
ATOM 871 O O . CYS A 1 111 ? 1.724 -5.592 0.148 1.00 98.44 111 CYS A O 1
ATOM 873 N N . THR A 1 112 ? -0.083 -4.508 -0.633 1.00 98.00 112 THR A N 1
ATOM 874 C CA . THR A 1 112 ? 0.470 -4.173 -1.938 1.00 98.00 112 THR A CA 1
ATOM 875 C C . THR A 1 112 ? 0.889 -2.708 -1.935 1.00 98.00 112 THR A C 1
ATOM 877 O O . THR A 1 112 ? 0.082 -1.823 -1.664 1.00 98.00 112 THR A O 1
ATOM 880 N N . TYR A 1 113 ? 2.154 -2.436 -2.230 1.00 97.12 113 TYR A N 1
ATOM 881 C CA . TYR A 1 113 ? 2.685 -1.089 -2.396 1.00 97.12 113 TYR A CA 1
ATOM 882 C C . TYR A 1 113 ? 2.627 -0.675 -3.871 1.00 97.12 113 TYR A C 1
ATOM 884 O O . TYR A 1 113 ? 3.057 -1.425 -4.754 1.00 97.12 113 TYR A O 1
ATOM 892 N N . ALA A 1 114 ? 2.135 0.533 -4.152 1.00 93.94 114 ALA A N 1
ATOM 893 C CA . ALA A 1 114 ? 2.237 1.146 -5.473 1.00 93.94 114 ALA A CA 1
ATOM 894 C C . ALA A 1 114 ? 2.832 2.555 -5.373 1.00 93.94 114 ALA A C 1
ATOM 896 O O . ALA A 1 114 ? 2.250 3.475 -4.801 1.00 93.94 114 ALA A O 1
ATOM 897 N N . GLY A 1 115 ? 4.013 2.734 -5.954 1.00 86.69 115 GLY A N 1
ATOM 898 C CA . GLY A 1 115 ? 4.678 4.029 -5.969 1.00 86.69 115 GLY A CA 1
ATOM 899 C C . GLY A 1 115 ? 6.091 3.934 -6.520 1.00 86.69 115 GLY A C 1
ATOM 900 O O . GLY A 1 115 ? 6.981 3.407 -5.871 1.00 86.69 115 GLY A O 1
ATOM 901 N N . GLY A 1 116 ? 6.315 4.446 -7.728 1.00 83.19 116 GLY A N 1
ATOM 902 C CA . GLY A 1 116 ? 7.673 4.684 -8.228 1.00 83.19 116 GLY A CA 1
ATOM 903 C C . GLY A 1 116 ? 8.509 3.454 -8.608 1.00 83.19 116 GLY A C 1
ATOM 904 O O . GLY A 1 116 ? 9.667 3.652 -8.979 1.00 83.19 116 GLY A O 1
ATOM 905 N N . GLY A 1 117 ? 7.946 2.237 -8.572 1.00 87.38 117 GLY A N 1
ATOM 906 C CA . GLY A 1 117 ? 8.594 1.018 -9.068 1.00 87.38 117 GLY A CA 1
ATOM 907 C C . GLY A 1 117 ? 8.980 1.166 -10.539 1.00 87.38 117 GLY A C 1
ATOM 908 O O . GLY A 1 117 ? 8.127 1.421 -11.395 1.00 87.38 117 GLY A O 1
ATOM 909 N N . ARG A 1 118 ? 10.277 1.063 -10.822 1.00 87.88 118 ARG A N 1
ATOM 910 C CA . ARG A 1 118 ? 10.866 1.428 -12.116 1.00 87.88 118 ARG A CA 1
ATOM 911 C C . ARG A 1 118 ? 11.965 0.486 -12.588 1.00 87.88 118 ARG A C 1
ATOM 913 O O . ARG A 1 118 ? 12.360 0.604 -13.736 1.00 87.88 118 ARG A O 1
ATOM 920 N N . ASP A 1 119 ? 12.468 -0.404 -11.742 1.00 92.44 119 ASP A N 1
ATOM 921 C CA . ASP A 1 119 ? 13.478 -1.394 -12.111 1.00 92.44 119 ASP A CA 1
ATOM 922 C C . ASP A 1 119 ? 13.110 -2.765 -11.531 1.00 92.44 119 ASP A C 1
ATOM 924 O O . ASP A 1 119 ? 12.458 -2.852 -10.492 1.00 92.44 119 ASP A O 1
ATOM 928 N N . LEU A 1 120 ? 13.532 -3.854 -12.177 1.00 93.88 120 LEU A N 1
ATOM 929 C CA . LEU A 1 120 ? 13.260 -5.201 -11.671 1.00 93.88 120 LEU A CA 1
ATOM 930 C C . LEU A 1 120 ? 13.869 -5.425 -10.272 1.00 93.88 120 LEU A C 1
ATOM 932 O O . LEU A 1 120 ? 13.284 -6.131 -9.453 1.00 93.88 120 LEU A O 1
ATOM 936 N N . SER A 1 121 ? 15.004 -4.786 -9.966 1.00 95.25 121 SER A N 1
ATOM 937 C CA . SER A 1 121 ? 15.644 -4.833 -8.644 1.00 95.25 121 SER A CA 1
ATOM 938 C C . SER A 1 121 ? 14.807 -4.208 -7.523 1.00 95.25 121 SER A C 1
ATOM 940 O O . SER A 1 121 ? 15.040 -4.516 -6.348 1.00 95.25 121 SER A O 1
ATOM 942 N N . ASP A 1 122 ? 13.782 -3.411 -7.850 1.00 95.62 122 ASP A N 1
ATOM 943 C CA . ASP A 1 122 ? 12.833 -2.909 -6.855 1.00 95.62 122 ASP A CA 1
ATOM 944 C C . ASP A 1 122 ? 12.049 -4.067 -6.211 1.00 95.62 122 ASP A C 1
ATOM 946 O O . ASP A 1 122 ? 11.752 -3.998 -5.022 1.00 95.62 122 ASP A O 1
ATOM 950 N N . LEU A 1 123 ? 11.789 -5.173 -6.931 1.00 96.44 123 LEU A N 1
ATOM 951 C CA . LEU A 1 123 ? 11.157 -6.372 -6.354 1.00 96.44 123 LEU A CA 1
ATOM 952 C C . LEU A 1 123 ? 12.008 -6.962 -5.231 1.00 96.44 123 LEU A C 1
ATOM 954 O O . LEU A 1 123 ? 11.506 -7.216 -4.137 1.00 96.44 123 LEU A O 1
ATOM 958 N N . GLN A 1 124 ? 13.308 -7.126 -5.483 1.00 96.19 124 GLN A N 1
ATOM 959 C CA . GLN A 1 124 ? 14.247 -7.643 -4.490 1.00 96.19 124 GLN A CA 1
ATOM 960 C C . GLN A 1 124 ? 14.401 -6.680 -3.308 1.00 96.19 124 GLN A C 1
ATOM 962 O O . GLN A 1 124 ? 14.515 -7.106 -2.158 1.00 96.19 124 GLN A O 1
ATOM 967 N N . THR A 1 125 ? 14.399 -5.376 -3.580 1.00 96.69 125 THR A N 1
ATOM 968 C CA . THR A 1 125 ? 14.493 -4.347 -2.542 1.00 96.69 125 THR A CA 1
ATOM 969 C C . THR A 1 125 ? 13.258 -4.360 -1.645 1.00 96.69 125 THR A C 1
ATOM 971 O O . THR A 1 125 ? 13.406 -4.409 -0.423 1.00 96.69 125 THR A O 1
ATOM 974 N N . VAL A 1 126 ? 12.054 -4.403 -2.224 1.00 97.25 126 VAL A N 1
ATOM 975 C CA . VAL A 1 126 ? 10.794 -4.493 -1.472 1.00 97.25 126 VAL A CA 1
ATOM 976 C C . VAL A 1 126 ? 10.719 -5.782 -0.663 1.00 97.25 126 VAL A C 1
ATOM 978 O O . VAL A 1 126 ? 10.381 -5.733 0.522 1.00 97.25 126 VAL A O 1
ATOM 981 N N . ASP A 1 127 ? 11.077 -6.920 -1.256 1.00 97.25 127 ASP A N 1
ATOM 982 C CA . ASP A 1 127 ? 11.090 -8.210 -0.565 1.00 97.25 127 ASP A CA 1
ATOM 983 C C . ASP A 1 127 ? 12.016 -8.179 0.662 1.00 97.25 127 ASP A C 1
ATOM 985 O O . ASP A 1 127 ? 11.590 -8.465 1.784 1.00 97.25 127 ASP A O 1
ATOM 989 N N . ARG A 1 128 ? 13.252 -7.697 0.486 1.00 97.75 128 ARG A N 1
ATOM 990 C CA . ARG A 1 128 ? 14.238 -7.569 1.568 1.00 97.75 128 ARG A CA 1
ATOM 991 C C . ARG A 1 128 ? 13.778 -6.621 2.676 1.00 97.75 128 ARG A C 1
ATOM 993 O O . ARG A 1 128 ? 13.878 -6.973 3.851 1.00 97.75 128 ARG A O 1
ATOM 1000 N N . LEU A 1 129 ? 13.319 -5.416 2.329 1.00 98.06 129 LEU A N 1
ATOM 1001 C CA . LEU A 1 129 ? 12.933 -4.390 3.308 1.00 98.06 129 LEU A CA 1
ATOM 1002 C C . LEU A 1 129 ? 11.685 -4.789 4.097 1.00 98.06 129 LEU A C 1
ATOM 1004 O O . LEU A 1 129 ? 11.622 -4.572 5.305 1.00 98.06 129 LEU A O 1
ATOM 1008 N N . SER A 1 130 ? 10.716 -5.414 3.426 1.00 97.69 130 SER A N 1
ATOM 1009 C CA . SER A 1 130 ? 9.461 -5.843 4.045 1.00 97.69 130 SER A CA 1
ATOM 1010 C C . SER A 1 130 ? 9.521 -7.232 4.680 1.00 97.69 130 SER A C 1
ATOM 1012 O O . SER A 1 130 ? 8.526 -7.679 5.253 1.00 97.69 130 SER A O 1
ATOM 1014 N N . LYS A 1 131 ? 10.661 -7.932 4.586 1.00 96.56 131 LYS A N 1
ATOM 1015 C CA . LYS A 1 131 ? 10.817 -9.333 5.016 1.00 96.56 131 LYS A CA 1
ATOM 1016 C C . LYS A 1 131 ? 9.784 -10.246 4.328 1.00 96.56 131 LYS A C 1
ATOM 1018 O O . LYS A 1 131 ? 9.160 -11.079 4.985 1.00 96.56 131 LYS A O 1
ATOM 1023 N N . GLY A 1 132 ? 9.561 -10.024 3.032 1.00 96.12 132 GLY A N 1
ATOM 1024 C CA . GLY A 1 132 ? 8.613 -10.760 2.190 1.00 96.12 132 GLY A CA 1
ATOM 1025 C C . GLY A 1 132 ? 7.133 -10.460 2.446 1.00 96.12 132 GLY A C 1
ATOM 1026 O O . GLY A 1 132 ? 6.277 -11.215 1.996 1.00 96.12 132 GLY A O 1
ATOM 1027 N N . ARG A 1 133 ? 6.801 -9.393 3.189 1.00 96.69 133 ARG A N 1
ATOM 1028 C CA . ARG A 1 133 ? 5.415 -9.089 3.607 1.00 96.69 133 ARG A CA 1
ATOM 1029 C C . ARG A 1 133 ? 4.689 -8.071 2.735 1.00 96.69 133 ARG A C 1
ATOM 1031 O O . ARG A 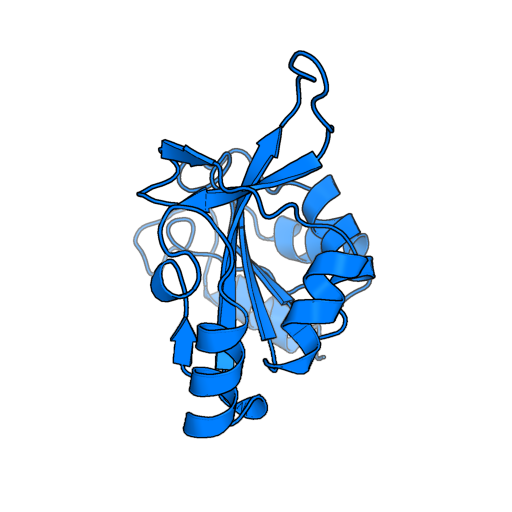1 133 ? 3.476 -7.935 2.871 1.00 96.69 133 ARG A O 1
ATOM 1038 N N . VAL A 1 134 ? 5.410 -7.345 1.884 1.00 98.12 134 VAL A N 1
ATOM 1039 C CA . VAL A 1 134 ? 4.839 -6.324 0.996 1.00 98.12 134 VAL A CA 1
ATOM 1040 C C . VAL A 1 134 ? 5.03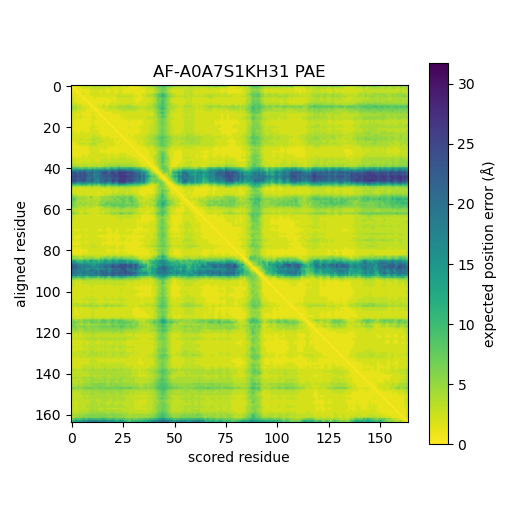8 -6.748 -0.453 1.00 98.12 134 VAL A C 1
ATOM 1042 O O . VAL A 1 134 ? 6.123 -7.182 -0.837 1.00 98.12 134 VAL A O 1
ATOM 1045 N N . ASP A 1 135 ? 3.975 -6.689 -1.247 1.00 97.81 135 ASP A N 1
ATOM 1046 C CA . ASP A 1 135 ? 4.003 -6.845 -2.705 1.00 97.81 135 ASP A CA 1
ATOM 1047 C C . ASP A 1 135 ? 4.300 -5.500 -3.386 1.00 97.81 135 ASP A C 1
ATOM 1049 O O . ASP A 1 135 ? 4.015 -4.439 -2.832 1.00 97.81 135 ASP A O 1
ATOM 1053 N N . LEU A 1 136 ? 4.849 -5.526 -4.602 1.00 96.81 136 LEU A N 1
ATOM 1054 C CA . LEU A 1 136 ? 5.149 -4.325 -5.388 1.00 96.81 136 LEU A CA 1
ATOM 1055 C C . LEU A 1 136 ? 4.312 -4.285 -6.668 1.00 96.81 136 LEU A C 1
ATOM 1057 O O . LEU A 1 136 ? 4.253 -5.254 -7.423 1.00 96.81 136 LEU A O 1
ATOM 1061 N N . THR A 1 137 ? 3.730 -3.123 -6.948 1.00 95.88 137 THR A N 1
ATOM 1062 C CA . THR A 1 137 ? 3.027 -2.843 -8.201 1.00 95.88 137 THR A CA 1
ATOM 1063 C C . THR A 1 137 ? 3.959 -2.198 -9.224 1.00 95.88 137 THR A C 1
ATOM 1065 O O . THR A 1 137 ? 4.608 -1.193 -8.931 1.00 95.88 137 THR A O 1
ATOM 1068 N N . PHE A 1 138 ? 3.927 -2.699 -10.461 1.00 94.06 138 PHE A N 1
ATOM 1069 C CA . PHE A 1 138 ? 4.410 -1.976 -11.639 1.00 94.06 138 PHE A CA 1
ATOM 1070 C C . PHE A 1 138 ? 3.234 -1.587 -12.537 1.00 94.06 138 PHE A C 1
ATOM 1072 O O . PHE A 1 138 ? 2.344 -2.392 -12.800 1.00 94.06 138 PHE A O 1
ATOM 1079 N N . GLY A 1 139 ? 3.246 -0.340 -13.010 1.00 92.12 139 GLY A N 1
ATOM 1080 C CA . GLY A 1 139 ? 2.258 0.207 -13.941 1.00 92.12 139 GLY A CA 1
ATOM 1081 C C . GLY A 1 139 ? 2.934 0.704 -15.213 1.00 92.12 139 GLY A C 1
ATOM 1082 O O . GLY A 1 139 ? 3.451 -0.087 -15.994 1.00 92.12 139 GLY A O 1
ATOM 1083 N N . SER A 1 140 ? 2.994 2.024 -15.398 1.00 90.19 140 SER A N 1
ATOM 1084 C CA . SER A 1 140 ? 3.534 2.677 -16.605 1.00 90.19 140 SER A CA 1
ATOM 1085 C C . SER A 1 140 ? 4.990 2.332 -16.957 1.00 90.19 140 SER A C 1
ATOM 1087 O O . SER A 1 140 ? 5.409 2.574 -18.084 1.00 90.19 140 SER A O 1
ATOM 1089 N N . ALA A 1 141 ? 5.766 1.770 -16.026 1.00 91.62 141 ALA A N 1
ATOM 1090 C CA . ALA A 1 141 ? 7.129 1.305 -16.282 1.00 91.62 141 ALA A CA 1
ATOM 1091 C C . ALA A 1 141 ? 7.186 0.051 -17.179 1.00 91.62 141 ALA A C 1
ATOM 1093 O O . ALA A 1 141 ? 8.223 -0.186 -17.806 1.00 91.62 141 ALA A O 1
ATOM 1094 N N . LEU A 1 142 ? 6.096 -0.727 -17.239 1.00 95.12 142 LEU A N 1
ATOM 1095 C CA . LEU A 1 142 ? 6.031 -1.989 -17.974 1.00 95.12 142 LEU A CA 1
ATOM 1096 C C . LEU A 1 142 ? 5.949 -1.784 -19.489 1.00 95.12 142 LEU A C 1
ATOM 1098 O O . LEU A 1 142 ? 5.169 -0.966 -19.982 1.00 95.12 142 LEU A O 1
ATOM 1102 N N . ASP A 1 143 ? 6.674 -2.621 -20.224 1.00 96.25 143 ASP A N 1
ATOM 1103 C CA . ASP A 1 143 ? 6.636 -2.724 -21.687 1.00 96.25 143 ASP A CA 1
ATOM 1104 C C . ASP A 1 143 ? 5.230 -2.935 -22.268 1.00 96.25 143 ASP A C 1
ATOM 1106 O O . ASP A 1 143 ? 4.866 -2.293 -23.255 1.00 96.25 143 ASP A O 1
ATOM 1110 N N . ILE A 1 144 ? 4.391 -3.742 -21.615 1.00 97.06 144 ILE A N 1
ATOM 1111 C CA . ILE A 1 144 ? 2.997 -3.976 -22.031 1.00 97.06 144 ILE A CA 1
ATOM 1112 C C . ILE A 1 144 ? 2.105 -2.723 -21.968 1.00 97.06 144 ILE A C 1
ATOM 1114 O O . ILE A 1 144 ? 1.042 -2.701 -22.587 1.00 97.06 144 ILE A O 1
ATOM 1118 N N . PHE A 1 145 ? 2.532 -1.673 -21.258 1.00 94.94 145 PHE A N 1
ATOM 1119 C CA . PHE A 1 145 ? 1.863 -0.368 -21.205 1.00 94.94 145 PHE A CA 1
ATOM 1120 C C . PHE A 1 145 ? 2.614 0.719 -21.995 1.00 94.94 145 PHE A C 1
ATOM 1122 O O . PHE A 1 145 ? 2.307 1.903 -21.860 1.00 94.94 145 PHE A O 1
ATOM 1129 N N . GLY A 1 146 ? 3.587 0.333 -22.829 1.00 93.88 146 GLY A N 1
ATOM 1130 C CA . GLY A 1 146 ? 4.428 1.253 -23.600 1.00 93.88 146 GLY A CA 1
ATOM 1131 C C . GLY A 1 146 ? 5.607 1.841 -22.818 1.00 93.88 146 GLY A C 1
ATOM 1132 O O . GLY A 1 146 ? 6.290 2.729 -23.329 1.00 93.88 146 GLY A O 1
ATOM 1133 N N . GLY A 1 147 ? 5.853 1.366 -21.594 1.00 91.56 147 GLY A N 1
ATOM 1134 C CA . GLY A 1 147 ? 7.067 1.656 -20.840 1.00 91.56 147 GLY A CA 1
ATOM 1135 C C . GLY A 1 147 ? 8.296 0.969 -21.442 1.00 91.56 147 GLY A C 1
ATOM 1136 O O . GLY A 1 147 ? 8.199 0.133 -22.335 1.00 91.56 147 GLY A O 1
ATOM 1137 N N . ALA A 1 148 ? 9.483 1.328 -20.959 1.00 92.25 148 ALA A N 1
ATOM 1138 C CA . ALA A 1 148 ? 10.743 0.734 -21.422 1.00 92.25 148 ALA A CA 1
ATOM 1139 C C . ALA A 1 148 ? 11.668 0.313 -20.273 1.00 92.25 148 ALA A C 1
ATOM 1141 O O . ALA A 1 148 ? 12.800 -0.100 -20.517 1.00 92.25 148 ALA A O 1
ATOM 1142 N N . LEU A 1 149 ? 11.212 0.465 -19.027 1.00 91.81 149 LEU A N 1
ATOM 1143 C CA . LEU A 1 149 ? 12.061 0.295 -17.852 1.00 91.81 149 LEU A CA 1
ATOM 1144 C C . LEU A 1 149 ? 11.985 -1.127 -17.290 1.00 91.81 149 LEU A C 1
ATOM 1146 O O . LEU A 1 149 ? 12.991 -1.661 -16.838 1.00 91.81 149 LEU A O 1
ATOM 1150 N N . VAL A 1 150 ? 10.809 -1.759 -17.354 1.00 95.12 150 VAL A N 1
ATOM 1151 C CA . VAL A 1 150 ? 10.575 -3.096 -16.797 1.00 95.12 150 VAL A CA 1
ATOM 1152 C C . VAL A 1 150 ? 9.838 -3.957 -17.815 1.00 95.12 150 VAL A C 1
ATOM 1154 O O . VAL A 1 150 ? 8.892 -3.501 -18.452 1.00 95.12 150 VAL A O 1
ATOM 1157 N N . LYS A 1 151 ? 10.255 -5.215 -17.972 1.00 97.56 151 LYS A N 1
ATOM 1158 C CA . LYS A 1 151 ? 9.547 -6.182 -18.816 1.00 97.56 151 LYS A CA 1
ATOM 1159 C C . LYS A 1 151 ? 8.547 -6.975 -17.995 1.00 97.56 151 LYS A C 1
ATOM 1161 O O . LYS A 1 151 ? 8.915 -7.542 -16.967 1.00 97.56 151 LYS A O 1
ATOM 1166 N N . TYR A 1 152 ? 7.312 -7.081 -18.477 1.00 97.75 152 TYR A N 1
ATOM 1167 C CA . TYR A 1 152 ? 6.276 -7.885 -17.826 1.00 97.75 152 TYR A CA 1
ATOM 1168 C C . TYR A 1 152 ? 6.723 -9.335 -17.585 1.00 97.75 152 TYR A C 1
ATOM 1170 O O . TYR A 1 152 ? 6.559 -9.862 -16.483 1.00 97.75 152 TYR A O 1
ATOM 1178 N N . ASP A 1 153 ? 7.356 -9.955 -18.583 1.00 98.19 153 ASP A N 1
ATOM 1179 C CA . ASP A 1 153 ? 7.819 -11.344 -18.494 1.00 98.19 153 ASP A CA 1
ATOM 1180 C C . ASP A 1 153 ? 8.863 -11.557 -17.389 1.00 98.19 153 ASP A C 1
ATOM 1182 O O . ASP A 1 153 ? 8.901 -12.624 -16.771 1.00 98.19 153 ASP A O 1
ATOM 1186 N N . ASP A 1 154 ? 9.687 -10.548 -17.097 1.00 97.94 154 ASP A N 1
ATOM 1187 C CA . ASP A 1 154 ? 10.684 -10.636 -16.031 1.00 97.94 154 ASP A CA 1
ATOM 1188 C C . ASP A 1 154 ? 10.028 -10.548 -14.645 1.00 97.94 154 ASP A C 1
ATOM 1190 O O . ASP A 1 154 ? 10.397 -11.313 -13.753 1.00 97.94 154 ASP A O 1
ATOM 1194 N N . CYS A 1 155 ? 8.979 -9.733 -14.476 1.00 97.44 155 CYS A N 1
ATOM 1195 C CA . CYS A 1 155 ? 8.157 -9.745 -13.260 1.00 97.44 155 CYS A CA 1
ATOM 1196 C C . CYS A 1 155 ? 7.443 -11.094 -13.063 1.00 97.44 155 CYS A C 1
ATOM 1198 O O . CYS A 1 155 ? 7.402 -11.631 -11.956 1.00 97.44 155 CYS A O 1
ATOM 1200 N N . VAL A 1 156 ? 6.898 -11.680 -14.136 1.00 97.69 156 VAL A N 1
ATOM 1201 C CA . VAL A 1 156 ? 6.259 -13.008 -14.072 1.00 97.69 156 VAL A CA 1
ATOM 1202 C C . VAL A 1 156 ? 7.271 -14.085 -13.688 1.00 97.69 156 VAL A C 1
ATOM 1204 O O . VAL A 1 156 ? 6.955 -14.971 -12.892 1.00 97.69 156 VAL A O 1
ATOM 1207 N N . ARG A 1 157 ? 8.486 -14.022 -14.239 1.00 98.19 157 ARG A N 1
ATOM 1208 C CA . ARG A 1 157 ? 9.576 -14.941 -13.899 1.00 98.19 157 ARG A CA 1
ATOM 1209 C C . ARG A 1 157 ? 9.968 -14.822 -12.431 1.00 98.19 157 ARG A C 1
ATOM 1211 O O . ARG A 1 157 ? 10.000 -15.844 -11.753 1.00 98.19 157 ARG A O 1
ATOM 1218 N N . TRP A 1 158 ? 10.155 -13.597 -11.938 1.00 97.06 158 TRP A N 1
ATOM 1219 C CA . TRP A 1 158 ? 10.431 -13.331 -10.526 1.00 97.06 158 TRP A CA 1
ATOM 1220 C C . TRP A 1 158 ? 9.407 -14.010 -9.609 1.00 97.06 158 TRP A C 1
ATOM 1222 O O . TRP A 1 158 ? 9.792 -14.746 -8.702 1.00 97.06 158 TRP A O 1
ATOM 1232 N N . ASN A 1 159 ? 8.110 -13.841 -9.892 1.00 97.00 159 ASN A N 1
ATOM 1233 C CA . ASN A 1 159 ? 7.033 -14.437 -9.094 1.00 97.00 159 ASN A CA 1
ATOM 1234 C C . ASN A 1 159 ? 7.061 -15.974 -9.091 1.00 97.00 159 ASN A C 1
ATOM 1236 O O . ASN A 1 159 ? 6.679 -16.597 -8.105 1.00 97.00 159 ASN A O 1
ATOM 1240 N N . ARG A 1 160 ? 7.495 -16.608 -10.189 1.00 97.06 160 ARG A N 1
ATOM 1241 C CA . ARG A 1 160 ? 7.632 -18.074 -10.263 1.00 97.06 160 ARG A CA 1
ATOM 1242 C C . ARG A 1 160 ? 8.836 -18.584 -9.472 1.00 97.06 160 ARG A C 1
ATOM 1244 O O . ARG A 1 160 ? 8.783 -19.695 -8.956 1.00 97.06 160 ARG A O 1
ATOM 1251 N N . GLU A 1 161 ? 9.904 -17.796 -9.403 1.00 96.25 161 GLU A N 1
ATOM 1252 C CA . GLU A 1 161 ? 11.131 -18.124 -8.669 1.00 96.25 161 GLU A CA 1
ATOM 1253 C C . GLU A 1 161 ? 11.000 -17.863 -7.157 1.00 96.25 161 GLU A C 1
ATOM 1255 O O . GLU A 1 161 ? 11.686 -18.514 -6.370 1.00 96.25 161 GLU A O 1
ATOM 1260 N N . HIS A 1 162 ? 10.084 -16.977 -6.748 1.00 93.31 162 HIS A N 1
ATOM 1261 C CA . HIS A 1 162 ? 9.854 -16.573 -5.355 1.00 93.31 162 HIS A CA 1
ATOM 1262 C C . HIS A 1 162 ? 8.384 -16.793 -4.928 1.00 93.31 162 HIS A C 1
ATOM 1264 O O . HIS A 1 162 ? 7.647 -15.822 -4.736 1.00 93.31 162 HIS A O 1
ATOM 1270 N N . PRO A 1 163 ? 7.916 -18.050 -4.797 1.00 86.69 163 PRO A N 1
ATOM 1271 C CA . PRO A 1 163 ? 6.553 -18.334 -4.349 1.00 86.69 163 PRO A CA 1
ATOM 1272 C C . PRO A 1 163 ? 6.336 -17.893 -2.891 1.00 86.69 163 PRO A C 1
ATOM 1274 O O . PRO A 1 163 ? 7.218 -18.078 -2.049 1.00 86.69 163 PRO A O 1
ATOM 1277 N N . ARG A 1 164 ? 5.152 -17.340 -2.604 1.00 73.38 164 ARG A N 1
ATOM 1278 C CA . ARG A 1 164 ? 4.695 -16.939 -1.262 1.00 73.38 164 ARG A CA 1
ATOM 1279 C C . ARG A 1 164 ? 3.709 -17.943 -0.676 1.00 73.38 164 ARG A C 1
ATOM 1281 O O . ARG A 1 164 ? 2.903 -18.494 -1.461 1.00 73.38 164 ARG A O 1
#

Foldseek 3Di:
DDEDECVQQDVQEGDPVSLQVVCVVQPQARYEYEFEWEFDCDDDPNRDGAIFGADPLRPGTGPHGDALVSLVSSNVRHQEYEYEYNVAAPVLPADPLVVLLRCLVRNVHAYEYEGNPFALCSQVSSCVSSVNRYHYDDDCCEVVNVHDRDHPVSVVVVCVVDPD

Solvent-accessible surface area (backbone atoms only — not comparable to full-atom values): 8812 Å² total; per-residue (Å²): 116,50,78,46,49,70,83,38,32,62,96,42,35,79,36,62,69,55,46,52,52,51,21,72,72,64,37,28,87,32,28,29,45,43,47,37,25,36,78,35,91,62,60,54,98,88,45,68,73,50,37,30,28,32,39,80,91,70,75,39,75,35,80,46,53,70,43,49,68,53,34,45,65,52,42,78,39,28,49,30,40,35,39,32,38,58,90,19,49,93,66,64,73,37,60,62,62,68,58,45,31,47,46,34,75,26,35,90,43,51,31,36,38,37,30,12,45,46,47,72,66,48,55,58,50,41,28,62,52,11,72,66,45,36,46,80,47,75,58,69,29,22,41,92,67,75,24,88,55,27,54,57,68,58,57,55,48,50,52,71,77,57,77,131

Sequence (164 aa):
KVIVTSWLFPDGKLSFERLMRLSKLVSPDRLVVDLSCRRVDKRGEGGELGWVVAMNRWQTLTDFWLTKESLAQVAAYCSEFLVHAADVEGLCRGIDEELVAALGEWSGVPCTYAGGGRDLSDLQTVDRLSKGRVDLTFGSALDIFGGALVKYDDCVRWNREHPR

Organism: NCBI:txid1169539

Secondary structure (DSSP, 8-state):
-EEE-GGG-GGGS--HHHHHHHHHHH-GGGEEEEEEEEEE-S--TTPPPEEEEEETTTTEEEEEEE-HHHHHHHHTT-SEEEEEETTTTTTT----HHHHHHHHHH-SS-EEEES---STHHHHHHHHHHTT-EEE---TTBGGGT-SSB-HHHHHHHHHHS--

Radius of gyration: 15.97 Å; Cα contacts (8 Å, |Δi|>4): 318; chains: 1; bounding box: 38×42×40 Å

InterPro domains:
  IPR006062 Histidine biosynthesis protein [PF00977] (17-142)
  IPR011060 Ribulose-phosphate binding barrel [SSF51366] (1-144)
  IPR011858 His6/HISN3 [TIGR02129] (1-160)
  IPR013785 Aldolase-type TIM barrel [G3DSA:3.20.20.70] (1-163)
  IPR044524 Histidine biosynthesis, HisA-like [PTHR43090] (1-161)

pLDDT: mean 91.21, std 11.4, range [41.5, 98.69]